Protein AF-A0A6N9TYH2-F1 (afdb_monomer_lite)

pLDDT: mean 86.87, std 14.59, range [40.75, 97.31]

Radius of gyration: 16.2 Å; chains: 1; bounding box: 32×32×39 Å

Structure (mmCIF, N/CA/C/O backbone):
data_AF-A0A6N9TYH2-F1
#
_entry.id   AF-A0A6N9TYH2-F1
#
loop_
_atom_site.group_PDB
_atom_site.id
_atom_site.type_symbol
_atom_site.label_atom_id
_atom_site.label_alt_id
_atom_site.label_comp_id
_atom_site.label_asym_id
_atom_site.label_entity_id
_atom_site.label_seq_id
_atom_site.pdbx_PDB_ins_code
_atom_site.Cartn_x
_atom_site.Cartn_y
_atom_site.Cartn_z
_atom_site.occupancy
_atom_site.B_iso_or_equiv
_atom_site.auth_seq_id
_atom_site.auth_comp_id
_atom_site.auth_asym_id
_atom_site.auth_atom_id
_atom_site.pdbx_PDB_model_num
ATOM 1 N N . THR A 1 1 ? 8.779 -8.622 8.275 1.00 60.66 1 THR A N 1
ATOM 2 C CA . THR A 1 1 ? 8.807 -7.234 8.758 1.00 60.66 1 THR A CA 1
ATOM 3 C C . THR A 1 1 ? 8.073 -7.193 10.070 1.00 60.66 1 THR A C 1
ATOM 5 O O . THR A 1 1 ? 6.995 -7.780 10.139 1.00 60.66 1 THR A O 1
ATOM 8 N N . ASP A 1 2 ? 8.692 -6.622 11.098 1.00 82.75 2 ASP A N 1
ATOM 9 C CA . ASP A 1 2 ? 8.008 -6.328 12.361 1.00 82.75 2 ASP A CA 1
ATOM 10 C C . ASP A 1 2 ? 6.975 -5.198 12.148 1.00 82.75 2 ASP A C 1
ATOM 12 O O . ASP A 1 2 ? 7.025 -4.517 11.122 1.00 82.75 2 ASP A O 1
ATOM 16 N N . GLU A 1 3 ? 6.004 -5.035 13.048 1.00 81.94 3 GLU A N 1
ATOM 17 C CA . GLU A 1 3 ? 4.905 -4.070 12.890 1.00 81.94 3 GLU A CA 1
ATOM 18 C C . GLU A 1 3 ? 5.416 -2.624 12.834 1.00 81.94 3 GLU A C 1
ATOM 20 O O . GLU A 1 3 ? 5.037 -1.900 11.918 1.00 81.94 3 GLU A O 1
ATOM 25 N N . SER A 1 4 ? 6.363 -2.249 13.700 1.00 86.81 4 SER A N 1
ATOM 26 C CA . SER A 1 4 ? 6.944 -0.895 13.710 1.00 86.81 4 SER A CA 1
ATOM 27 C C . SER A 1 4 ? 7.660 -0.568 12.398 1.00 86.81 4 SER A C 1
ATOM 29 O O . SER A 1 4 ? 7.420 0.474 11.803 1.00 86.81 4 SER A O 1
ATOM 31 N N . THR A 1 5 ? 8.459 -1.496 11.865 1.00 92.12 5 THR A N 1
ATOM 32 C CA . THR A 1 5 ? 9.131 -1.278 10.574 1.00 92.12 5 THR A CA 1
ATOM 33 C C . THR A 1 5 ? 8.131 -1.128 9.426 1.00 92.12 5 THR A C 1
ATOM 35 O O . THR A 1 5 ? 8.406 -0.444 8.445 1.00 92.12 5 THR A O 1
ATOM 38 N N . ALA A 1 6 ? 6.974 -1.791 9.502 1.00 88.75 6 ALA A N 1
ATOM 39 C CA . ALA A 1 6 ? 5.933 -1.621 8.497 1.00 88.75 6 ALA A CA 1
ATOM 40 C C . ALA A 1 6 ? 5.267 -0.239 8.597 1.00 88.75 6 ALA A C 1
ATOM 42 O O . ALA A 1 6 ? 4.954 0.346 7.562 1.00 88.75 6 ALA A O 1
ATOM 43 N N . GLU A 1 7 ? 5.074 0.282 9.809 1.00 91.00 7 GLU A N 1
ATOM 44 C CA . GLU A 1 7 ? 4.548 1.631 10.048 1.00 91.00 7 GLU A CA 1
ATOM 45 C C . GLU A 1 7 ? 5.503 2.710 9.519 1.00 91.00 7 GLU A C 1
ATOM 47 O O . GLU A 1 7 ? 5.059 3.557 8.745 1.00 91.00 7 GLU A O 1
ATOM 52 N N . ASP A 1 8 ? 6.806 2.601 9.797 1.00 94.62 8 ASP A N 1
ATOM 53 C CA . ASP A 1 8 ? 7.827 3.535 9.290 1.00 94.62 8 ASP A CA 1
ATOM 54 C C . ASP A 1 8 ? 7.839 3.591 7.751 1.00 94.62 8 ASP A C 1
ATOM 56 O O . ASP A 1 8 ? 7.947 4.652 7.133 1.00 94.62 8 ASP A O 1
ATOM 60 N N . VAL A 1 9 ? 7.694 2.431 7.097 1.00 95.12 9 VAL A N 1
ATOM 61 C CA . VAL A 1 9 ? 7.617 2.357 5.631 1.00 95.12 9 VAL A CA 1
ATOM 62 C C . VAL A 1 9 ? 6.343 3.024 5.113 1.00 95.12 9 VAL A C 1
ATOM 64 O O . VAL A 1 9 ? 6.388 3.714 4.096 1.00 95.12 9 VAL A O 1
ATOM 67 N N . LEU A 1 10 ? 5.202 2.833 5.780 1.00 94.31 10 LEU A N 1
ATOM 68 C CA . LEU A 1 10 ? 3.950 3.482 5.385 1.00 94.31 10 LEU A CA 1
ATOM 69 C C . LEU A 1 10 ? 4.032 5.004 5.538 1.00 94.31 10 LEU A C 1
ATOM 71 O O . LEU A 1 10 ? 3.552 5.714 4.656 1.00 94.31 10 LEU A O 1
ATOM 75 N N . GLU A 1 11 ? 4.657 5.494 6.607 1.00 94.81 11 GLU A N 1
ATOM 76 C CA . GLU A 1 11 ? 4.912 6.920 6.823 1.00 94.81 11 GLU A CA 1
ATOM 77 C C . GLU A 1 11 ? 5.791 7.499 5.710 1.00 94.81 11 GLU A C 1
ATOM 79 O O . GLU A 1 11 ? 5.377 8.437 5.029 1.00 94.81 11 GLU A O 1
ATOM 84 N N . ALA A 1 12 ? 6.924 6.858 5.411 1.00 97.19 12 ALA A N 1
ATOM 85 C CA . ALA A 1 12 ? 7.814 7.289 4.335 1.00 97.19 12 ALA A CA 1
ATOM 86 C C . ALA A 1 12 ? 7.110 7.341 2.964 1.00 97.19 12 ALA A C 1
ATOM 88 O O . ALA A 1 12 ? 7.337 8.253 2.167 1.00 97.19 12 ALA A O 1
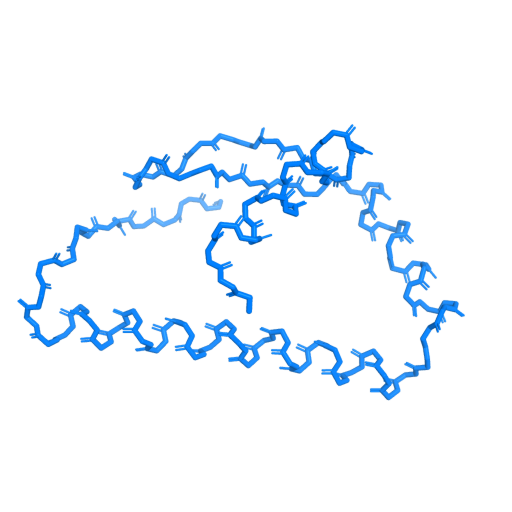ATOM 89 N N . LEU A 1 13 ? 6.223 6.382 2.676 1.00 96.25 13 LEU A N 1
ATOM 90 C CA . LEU A 1 13 ? 5.436 6.371 1.440 1.00 96.25 13 LEU A CA 1
ATOM 91 C C . LEU A 1 13 ? 4.379 7.487 1.393 1.00 96.25 13 LEU A C 1
ATOM 93 O O . LEU A 1 13 ? 4.068 7.981 0.305 1.00 96.25 13 LEU A O 1
ATOM 97 N N . VAL A 1 14 ? 3.822 7.889 2.539 1.00 96.62 14 VAL A N 1
ATOM 98 C CA . VAL A 1 14 ? 2.911 9.041 2.634 1.00 96.62 14 VAL A CA 1
ATOM 99 C C . VAL A 1 14 ? 3.669 10.351 2.439 1.00 96.62 14 VAL A C 1
ATOM 101 O O . VAL A 1 14 ? 3.223 11.195 1.657 1.00 96.62 14 VAL A O 1
ATOM 104 N N . ASP A 1 15 ? 4.832 10.499 3.070 1.00 97.12 15 ASP A N 1
ATOM 105 C CA . ASP A 1 15 ? 5.695 11.674 2.919 1.00 97.12 15 ASP A CA 1
ATOM 106 C C . ASP A 1 15 ? 6.151 11.854 1.467 1.00 97.12 15 ASP A C 1
ATOM 108 O O . ASP A 1 15 ? 6.111 12.959 0.921 1.00 97.12 15 ASP A O 1
ATOM 112 N N . ALA A 1 16 ? 6.474 10.746 0.795 1.00 96.25 16 ALA A N 1
ATOM 113 C CA . ALA A 1 16 ? 6.809 10.713 -0.627 1.00 96.25 16 ALA A CA 1
ATOM 114 C C . ALA A 1 16 ? 5.600 10.898 -1.567 1.00 96.25 16 ALA A C 1
ATOM 116 O O . ALA A 1 16 ? 5.765 10.865 -2.786 1.00 96.25 16 ALA A O 1
ATOM 117 N N . ARG A 1 17 ? 4.380 11.075 -1.036 1.00 93.94 17 ARG A N 1
ATOM 118 C CA . ARG A 1 17 ? 3.120 11.192 -1.800 1.00 93.94 17 ARG A CA 1
ATOM 119 C C . ARG A 1 17 ? 2.801 9.986 -2.691 1.00 93.94 17 ARG A C 1
ATOM 121 O O . ARG A 1 17 ? 2.017 10.095 -3.632 1.00 93.94 17 ARG A O 1
ATOM 128 N N . LEU A 1 18 ? 3.368 8.823 -2.376 1.00 95.81 18 LEU A N 1
ATOM 129 C CA . LEU A 1 18 ? 3.065 7.561 -3.053 1.00 95.81 18 LEU A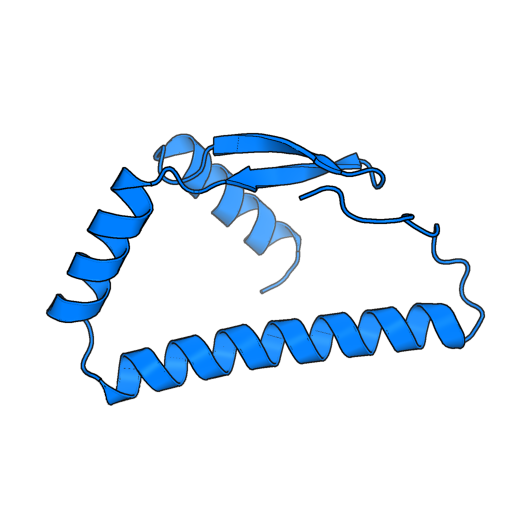 CA 1
ATOM 130 C C . LEU A 1 18 ? 1.804 6.906 -2.479 1.00 95.81 18 LEU A C 1
ATOM 132 O O . LEU A 1 18 ? 1.096 6.184 -3.184 1.00 95.81 18 LEU A O 1
ATOM 136 N N . LEU A 1 19 ? 1.502 7.190 -1.212 1.00 96.44 19 LEU A N 1
ATOM 137 C CA . LEU A 1 19 ? 0.261 6.822 -0.545 1.00 96.44 19 LEU A CA 1
ATOM 138 C C . LEU A 1 19 ? -0.445 8.057 0.016 1.00 96.44 19 LEU A C 1
ATOM 140 O O . LEU A 1 19 ? 0.170 9.059 0.370 1.00 96.44 19 LEU A O 1
ATOM 144 N N . GLU A 1 20 ? -1.761 7.950 0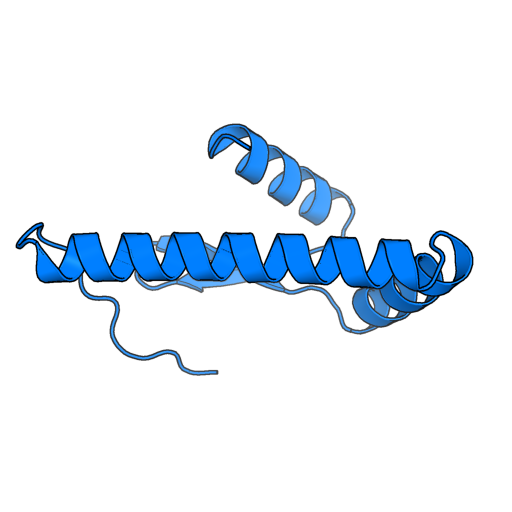.146 1.00 95.62 20 GLU A N 1
ATOM 145 C CA . GLU A 1 20 ? -2.606 8.922 0.831 1.00 95.62 20 GLU A CA 1
ATOM 146 C C . GLU A 1 20 ? -3.369 8.225 1.953 1.00 95.62 20 GLU A C 1
ATOM 148 O O . GLU A 1 20 ? -3.871 7.113 1.773 1.00 95.62 20 GLU A O 1
ATOM 153 N N . VAL A 1 21 ? -3.517 8.894 3.095 1.00 94.94 21 VAL A N 1
ATOM 154 C CA . VAL A 1 21 ? -4.393 8.417 4.169 1.00 94.94 21 VAL A CA 1
ATOM 155 C C . VAL A 1 21 ? -5.845 8.600 3.728 1.00 94.94 21 VAL A C 1
ATOM 157 O O . VAL A 1 21 ? -6.308 9.716 3.506 1.00 94.94 21 VAL A O 1
ATOM 160 N N . SER A 1 22 ? -6.575 7.496 3.597 1.00 93.00 22 SER A N 1
ATOM 161 C CA . SER A 1 22 ? -7.978 7.468 3.174 1.00 93.00 22 SER A CA 1
ATOM 162 C C . SER A 1 22 ? -8.966 7.437 4.346 1.00 93.00 22 SER A C 1
ATOM 164 O O . SER A 1 22 ? -10.170 7.338 4.124 1.00 93.00 22 SER A O 1
ATOM 166 N N . GLY A 1 23 ? -8.469 7.477 5.584 1.00 91.12 23 GLY A N 1
ATOM 167 C CA . GLY A 1 23 ? -9.253 7.435 6.819 1.00 91.12 23 GLY A CA 1
ATOM 168 C C . GLY A 1 23 ? -8.727 6.380 7.787 1.00 9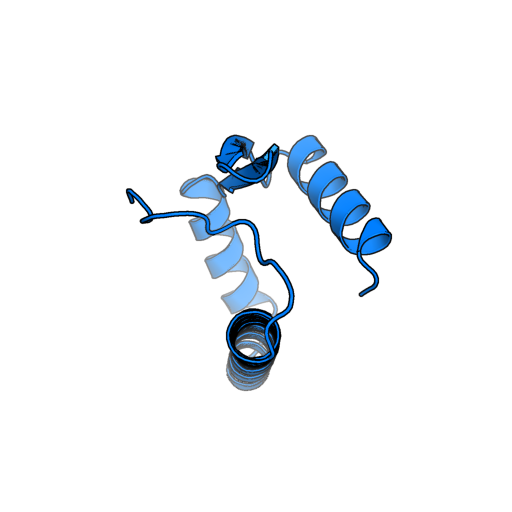1.12 23 GLY A C 1
ATOM 169 O O . GLY A 1 23 ? -7.600 5.911 7.654 1.00 91.12 23 GLY A O 1
ATOM 170 N N . SER A 1 24 ? -9.550 5.983 8.751 1.00 91.50 24 SER A N 1
ATOM 171 C CA . SER A 1 24 ? -9.280 4.862 9.650 1.00 91.50 24 SER A CA 1
ATOM 172 C C . SER A 1 24 ? -10.374 3.805 9.538 1.00 91.50 24 SER A C 1
ATOM 174 O O . SER A 1 24 ? -11.511 4.087 9.157 1.00 91.50 24 SER A O 1
ATOM 176 N N . ASP A 1 25 ? -10.029 2.555 9.826 1.00 85.19 25 ASP A N 1
ATOM 177 C CA . ASP A 1 25 ? -11.013 1.490 9.959 1.00 85.19 25 ASP A CA 1
ATOM 178 C C . ASP A 1 25 ? -11.698 1.510 11.332 1.00 85.19 25 ASP A C 1
ATOM 180 O O . ASP A 1 25 ? -11.358 2.277 12.232 1.00 85.19 25 ASP A O 1
ATOM 184 N N . ARG A 1 26 ? -12.672 0.614 11.521 1.00 79.62 26 ARG A N 1
ATOM 185 C CA . ARG A 1 26 ? -13.380 0.469 12.802 1.00 79.62 26 ARG A CA 1
ATOM 186 C C . ARG A 1 26 ? -12.495 -0.035 13.953 1.00 79.62 26 ARG A C 1
ATOM 188 O O . ARG A 1 26 ? -12.925 0.035 15.100 1.00 79.62 26 ARG A O 1
ATOM 195 N N . ALA A 1 27 ? -11.291 -0.539 13.678 1.00 82.56 27 ALA A N 1
ATOM 196 C CA . ALA A 1 27 ? -10.298 -0.881 14.694 1.00 82.56 27 ALA A CA 1
ATOM 197 C C . ALA A 1 27 ? -9.393 0.318 15.047 1.00 82.56 27 ALA A C 1
ATOM 199 O O . ALA A 1 27 ? -8.483 0.168 15.859 1.00 82.56 27 ALA A O 1
ATOM 200 N N . GLY A 1 28 ? -9.643 1.496 14.462 1.00 85.50 28 GLY A N 1
ATOM 201 C CA . GLY A 1 28 ? -8.852 2.707 14.657 1.00 85.50 28 GLY A CA 1
ATOM 202 C C . GLY A 1 28 ? -7.554 2.729 13.850 1.00 85.50 28 GLY A C 1
ATOM 203 O O . GLY A 1 28 ? -6.748 3.633 14.044 1.00 85.50 28 GLY A O 1
ATOM 204 N N . ARG A 1 29 ? -7.331 1.763 12.949 1.00 85.38 29 ARG A N 1
ATOM 205 C CA . ARG A 1 29 ? -6.101 1.674 12.152 1.00 85.38 29 ARG A CA 1
ATOM 206 C C . ARG A 1 29 ? -6.215 2.507 10.891 1.00 85.38 29 ARG A C 1
ATOM 208 O O . ARG A 1 29 ? -7.247 2.467 10.220 1.00 85.38 29 ARG A O 1
ATOM 215 N N . LEU A 1 30 ? -5.151 3.232 10.551 1.00 90.69 30 LEU A N 1
ATOM 216 C CA . LEU A 1 30 ? -5.103 4.034 9.333 1.00 90.69 30 LEU A CA 1
ATOM 217 C C . LEU A 1 30 ? -5.284 3.157 8.090 1.00 90.69 30 LEU A C 1
ATOM 219 O O . LEU A 1 30 ? -4.793 2.028 7.994 1.00 90.69 30 LEU A O 1
ATOM 223 N N . ARG A 1 31 ? -6.026 3.694 7.129 1.00 91.25 31 ARG A N 1
ATOM 224 C CA . ARG A 1 31 ? -6.204 3.139 5.796 1.00 91.25 31 ARG A CA 1
ATOM 225 C C . ARG A 1 31 ? -5.486 4.032 4.809 1.00 91.25 31 ARG A C 1
ATOM 227 O O . ARG A 1 31 ? -5.564 5.254 4.895 1.00 91.25 31 ARG A O 1
ATOM 234 N N . TYR A 1 32 ? -4.806 3.387 3.876 1.00 93.50 32 TYR A N 1
ATOM 235 C CA . TYR A 1 32 ? -4.018 4.044 2.853 1.00 93.50 32 TYR A CA 1
ATOM 236 C C . TYR A 1 32 ? -4.588 3.682 1.492 1.00 93.50 32 TYR A C 1
ATOM 238 O O . TYR A 1 32 ? -5.016 2.546 1.268 1.00 93.50 32 TYR A O 1
ATOM 246 N N . ARG A 1 33 ? -4.562 4.639 0.574 1.00 94.25 33 ARG A N 1
ATOM 247 C CA . ARG A 1 33 ? -4.856 4.415 -0.837 1.00 94.25 33 ARG A CA 1
ATOM 248 C C . ARG A 1 33 ? -3.668 4.858 -1.675 1.00 94.25 33 ARG A C 1
ATOM 250 O O . ARG A 1 33 ? -3.022 5.853 -1.364 1.00 94.25 33 ARG A O 1
ATOM 257 N N . MET A 1 34 ? -3.415 4.137 -2.758 1.00 94.88 34 MET A N 1
ATOM 258 C CA . MET A 1 34 ? -2.469 4.569 -3.779 1.00 94.88 34 MET A CA 1
ATOM 259 C C . MET A 1 34 ? -3.235 5.344 -4.859 1.00 94.88 34 MET A C 1
ATOM 261 O O . MET A 1 34 ? -4.200 4.794 -5.409 1.00 94.88 34 MET A O 1
ATOM 265 N N . PRO A 1 35 ? -2.844 6.589 -5.182 1.00 95.06 35 PRO A N 1
ATOM 266 C CA . PRO A 1 35 ? -3.483 7.342 -6.253 1.00 95.06 35 PRO A CA 1
ATOM 267 C C . PRO A 1 35 ? -3.406 6.591 -7.597 1.00 95.06 35 PRO A C 1
ATOM 269 O O . PRO A 1 35 ? -2.396 5.937 -7.868 1.00 95.06 35 PRO A O 1
ATOM 272 N N . PRO A 1 36 ? -4.422 6.684 -8.479 1.00 94.44 36 PRO A N 1
ATOM 273 C CA . PRO A 1 36 ? -4.431 5.958 -9.754 1.00 94.44 36 PRO A CA 1
ATOM 274 C C . PRO A 1 36 ? -3.198 6.211 -10.633 1.00 94.44 36 PRO A C 1
ATOM 276 O O . PRO A 1 36 ? -2.686 5.277 -11.242 1.00 94.44 36 PRO A O 1
ATOM 279 N N . VAL A 1 37 ? -2.684 7.444 -10.650 1.00 95.50 37 VAL A N 1
ATOM 280 C CA . VAL A 1 37 ? -1.464 7.800 -11.393 1.00 95.50 37 VAL A CA 1
ATOM 281 C C . VAL A 1 37 ? -0.220 7.099 -10.838 1.00 95.50 37 VAL A C 1
ATOM 283 O O . VAL A 1 37 ? 0.599 6.611 -11.607 1.00 95.50 37 VAL A O 1
ATOM 286 N N . ILE A 1 38 ? -0.116 6.963 -9.511 1.00 95.94 38 ILE A N 1
ATOM 287 C CA . ILE A 1 38 ? 0.987 6.239 -8.869 1.00 95.94 38 ILE A CA 1
ATOM 288 C C . ILE A 1 38 ? 0.893 4.746 -9.183 1.00 95.94 38 ILE A C 1
ATOM 290 O O . ILE A 1 38 ? 1.913 4.112 -9.428 1.00 95.94 38 ILE A O 1
ATOM 294 N N . ARG A 1 39 ? -0.322 4.184 -9.247 1.00 93.50 39 ARG A N 1
ATOM 295 C CA . ARG A 1 39 ? -0.519 2.786 -9.663 1.00 93.50 39 ARG A CA 1
ATOM 296 C C . ARG A 1 39 ? -0.054 2.541 -11.096 1.00 93.50 39 ARG A C 1
ATOM 298 O O . ARG A 1 39 ? 0.582 1.522 -11.342 1.00 93.50 39 ARG A O 1
ATOM 305 N N . LEU A 1 40 ? -0.376 3.454 -12.015 1.00 96.69 40 LEU A N 1
ATOM 306 C CA . LEU A 1 40 ? 0.063 3.367 -13.407 1.00 96.69 40 LEU A CA 1
ATOM 307 C C . LEU A 1 40 ? 1.592 3.429 -13.492 1.00 96.69 40 LEU A C 1
ATOM 309 O O . LEU A 1 40 ? 2.211 2.508 -14.018 1.00 96.69 40 LEU A O 1
ATOM 313 N N . PHE A 1 41 ? 2.198 4.436 -12.863 1.00 93.94 41 PHE A N 1
ATOM 314 C CA . PHE A 1 41 ? 3.651 4.579 -12.830 1.00 93.94 41 PHE A CA 1
ATOM 315 C C . PHE A 1 41 ? 4.343 3.357 -12.210 1.00 93.94 41 PHE A C 1
ATOM 317 O O . PHE A 1 41 ? 5.303 2.842 -12.766 1.00 93.94 41 PHE A O 1
ATOM 324 N N . ALA A 1 42 ? 3.834 2.828 -11.095 1.00 92.44 42 ALA A N 1
ATOM 325 C CA . ALA A 1 42 ? 4.391 1.630 -10.470 1.00 92.44 42 ALA A CA 1
ATOM 326 C C . ALA A 1 42 ? 4.298 0.392 -11.379 1.00 92.44 42 ALA A C 1
ATOM 328 O O . ALA A 1 42 ? 5.184 -0.459 -11.336 1.00 92.44 42 ALA A O 1
ATOM 329 N N . SER A 1 43 ? 3.248 0.281 -12.205 1.00 92.12 43 SER A N 1
ATOM 330 C CA . SER A 1 43 ? 3.134 -0.813 -13.176 1.00 92.12 43 SER A CA 1
ATOM 331 C C . SER A 1 43 ? 4.146 -0.696 -14.313 1.00 92.12 43 SER A C 1
ATOM 333 O O . SER A 1 43 ? 4.818 -1.682 -14.605 1.00 92.12 43 SER A O 1
ATOM 335 N N . GLU A 1 44 ? 4.336 0.507 -14.864 1.00 95.69 44 GLU A N 1
ATOM 336 C CA . GLU A 1 44 ? 5.394 0.791 -15.843 1.00 95.69 44 GLU A CA 1
ATOM 337 C C . GLU A 1 44 ? 6.768 0.500 -15.232 1.00 95.69 44 GLU A C 1
ATOM 339 O O . GLU A 1 44 ? 7.618 -0.134 -15.856 1.00 95.69 44 GLU A O 1
ATOM 344 N N . ARG A 1 45 ? 6.965 0.878 -13.958 1.00 94.94 45 ARG A N 1
ATOM 345 C CA . ARG A 1 45 ? 8.202 0.569 -13.244 1.00 94.94 45 ARG A CA 1
ATOM 346 C C . ARG A 1 45 ? 8.477 -0.909 -13.110 1.00 94.94 45 ARG A C 1
ATOM 348 O O . ARG A 1 45 ? 9.566 -1.350 -13.461 1.00 94.94 45 ARG A O 1
ATOM 355 N N . ALA A 1 46 ? 7.488 -1.672 -12.668 1.00 92.69 46 ALA A N 1
ATOM 356 C CA . ALA A 1 46 ? 7.628 -3.111 -12.532 1.00 92.69 46 ALA A CA 1
ATOM 357 C C . ALA A 1 46 ? 7.926 -3.803 -13.873 1.00 92.69 46 ALA A C 1
ATOM 359 O O . ALA A 1 46 ? 8.612 -4.821 -13.885 1.00 92.69 46 ALA A O 1
ATOM 360 N N . GLU A 1 47 ? 7.399 -3.293 -14.988 1.00 93.88 47 GLU A N 1
ATOM 361 C CA . GLU A 1 47 ? 7.651 -3.844 -16.324 1.00 93.88 47 GLU A CA 1
ATOM 362 C C . GLU A 1 47 ? 9.086 -3.630 -16.803 1.00 93.88 47 GLU A C 1
ATOM 364 O O . GLU A 1 47 ? 9.672 -4.554 -17.366 1.00 93.88 47 GLU A O 1
ATOM 369 N N . ASP A 1 48 ? 9.647 -2.454 -16.537 1.00 96.44 48 ASP A N 1
ATOM 370 C CA . ASP A 1 48 ? 11.005 -2.098 -16.947 1.00 96.44 48 ASP A CA 1
ATOM 371 C C . ASP A 1 48 ? 12.089 -2.633 -15.995 1.00 96.44 48 ASP A C 1
ATOM 373 O O . ASP A 1 48 ? 13.192 -2.947 -16.437 1.00 96.44 48 ASP A O 1
ATOM 377 N N . GLU A 1 49 ? 11.820 -2.686 -14.685 1.00 95.06 49 GLU A N 1
ATOM 378 C CA . GLU A 1 49 ? 12.804 -3.094 -13.666 1.00 95.06 49 GLU A CA 1
ATOM 379 C C . GLU A 1 49 ? 12.874 -4.602 -13.443 1.00 95.06 49 GLU A C 1
ATOM 381 O O . GLU A 1 49 ? 13.928 -5.102 -13.053 1.00 95.06 49 GLU A O 1
ATOM 386 N N . SER A 1 50 ? 11.777 -5.325 -13.679 1.00 92.69 50 SER A N 1
ATOM 387 C CA . SER A 1 50 ? 11.676 -6.736 -13.318 1.00 92.69 50 SER A CA 1
ATOM 388 C C . SER A 1 50 ? 11.228 -7.602 -14.480 1.00 92.69 50 SER A C 1
ATOM 390 O O . SER A 1 50 ? 10.213 -7.367 -15.151 1.00 92.69 50 SER A O 1
ATOM 392 N N . ASP A 1 51 ? 11.929 -8.719 -14.646 1.00 95.44 51 ASP A N 1
ATOM 393 C CA . ASP A 1 51 ? 11.486 -9.741 -15.575 1.00 95.44 51 ASP A CA 1
ATOM 394 C C . ASP A 1 51 ? 10.148 -10.371 -15.131 1.00 95.44 51 ASP A C 1
ATOM 396 O O . ASP A 1 51 ? 9.637 -10.190 -14.017 1.00 95.44 51 ASP A O 1
ATOM 400 N N . GLY A 1 52 ? 9.522 -11.120 -16.040 1.00 93.12 52 GLY A N 1
ATOM 401 C CA . GLY A 1 52 ? 8.219 -11.721 -15.765 1.00 93.12 52 GLY A CA 1
ATOM 402 C C . GLY A 1 52 ? 8.235 -12.745 -14.622 1.00 93.12 52 GLY A C 1
ATOM 403 O O . GLY A 1 52 ? 7.207 -12.939 -13.974 1.00 93.12 52 GLY A O 1
ATOM 404 N N . ALA A 1 53 ? 9.355 -13.429 -14.375 1.00 95.44 53 ALA A N 1
ATOM 405 C CA . ALA A 1 53 ? 9.464 -14.418 -13.307 1.00 95.44 53 ALA A CA 1
ATOM 406 C C . ALA A 1 53 ? 9.602 -13.746 -11.938 1.00 95.44 53 ALA A C 1
ATOM 408 O O . ALA A 1 53 ? 8.911 -14.142 -10.996 1.00 95.44 53 ALA A O 1
ATOM 409 N N . GLU A 1 54 ? 10.415 -12.697 -11.848 1.00 95.50 54 GLU A N 1
ATOM 410 C CA . GLU A 1 54 ? 10.569 -11.881 -10.650 1.00 95.50 54 GLU A CA 1
ATOM 411 C C . GLU A 1 54 ? 9.248 -11.215 -10.258 1.00 95.50 54 GLU A C 1
ATOM 413 O O . GLU A 1 54 ? 8.819 -11.325 -9.105 1.00 95.50 54 GLU A O 1
ATOM 418 N N . ARG A 1 55 ? 8.530 -10.620 -11.222 1.00 93.88 55 ARG A N 1
ATOM 419 C CA . ARG A 1 55 ? 7.200 -10.043 -10.970 1.00 93.88 55 ARG A CA 1
ATOM 420 C C . ARG A 1 55 ? 6.225 -11.070 -10.404 1.00 93.88 55 ARG A C 1
ATOM 422 O O . ARG A 1 55 ? 5.576 -10.810 -9.391 1.00 93.88 55 ARG A O 1
ATOM 429 N N . ARG A 1 56 ? 6.139 -12.257 -11.018 1.00 95.06 56 ARG A N 1
ATOM 430 C CA . ARG A 1 56 ? 5.265 -13.340 -10.529 1.00 95.06 56 ARG A CA 1
ATOM 431 C C . ARG A 1 56 ? 5.649 -13.794 -9.124 1.00 95.06 56 ARG A C 1
ATOM 433 O O . ARG A 1 56 ? 4.765 -13.944 -8.289 1.00 95.06 56 ARG A O 1
ATOM 440 N N . SER A 1 57 ? 6.942 -13.973 -8.857 1.00 96.12 57 SER A N 1
ATOM 441 C CA . SER A 1 57 ? 7.452 -14.364 -7.537 1.00 96.12 57 SER A CA 1
ATOM 442 C C . SER A 1 57 ? 7.110 -13.328 -6.463 1.00 96.12 57 SER A C 1
ATOM 444 O O . SER A 1 57 ? 6.661 -13.674 -5.370 1.00 96.12 57 SER A O 1
ATOM 446 N N . THR A 1 58 ? 7.249 -12.041 -6.780 1.00 94.06 58 THR A N 1
ATOM 447 C CA . THR A 1 58 ? 6.894 -10.945 -5.871 1.00 94.06 58 THR A CA 1
ATOM 448 C C . THR A 1 58 ? 5.398 -10.931 -5.554 1.00 94.06 58 THR A C 1
ATOM 450 O O . THR A 1 58 ? 5.025 -10.848 -4.381 1.00 94.06 58 THR A O 1
ATOM 453 N N . VAL A 1 59 ? 4.538 -11.079 -6.568 1.00 94.75 59 VAL A N 1
ATOM 454 C CA . VAL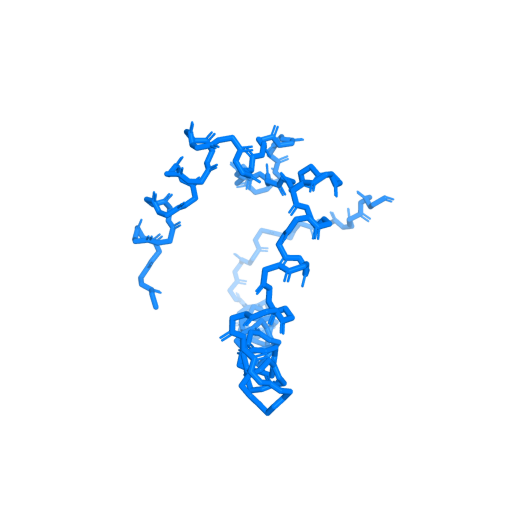 A 1 59 ? 3.079 -11.163 -6.374 1.00 94.75 59 VAL A CA 1
ATOM 455 C C . VAL A 1 59 ? 2.705 -12.391 -5.542 1.00 94.75 59 VAL A C 1
ATOM 457 O O . VAL A 1 59 ? 1.934 -12.270 -4.589 1.00 94.75 59 VAL A O 1
ATOM 460 N N . ASP A 1 60 ? 3.280 -13.554 -5.848 1.00 97.25 60 ASP A N 1
ATOM 461 C CA . ASP A 1 60 ? 3.023 -14.800 -5.121 1.00 97.25 60 ASP A CA 1
ATOM 462 C C . ASP A 1 60 ? 3.404 -14.689 -3.638 1.00 97.25 60 ASP A C 1
ATOM 464 O O . ASP A 1 60 ? 2.604 -15.006 -2.752 1.00 97.25 60 ASP A O 1
ATOM 468 N N . ARG A 1 61 ? 4.584 -14.129 -3.347 1.00 95.38 61 ARG A N 1
ATOM 469 C CA . ARG A 1 61 ? 5.032 -13.851 -1.976 1.00 95.38 61 ARG A CA 1
ATOM 470 C C . ARG A 1 61 ? 4.069 -12.924 -1.235 1.00 95.38 61 ARG A C 1
ATOM 472 O O . ARG A 1 61 ? 3.748 -13.191 -0.075 1.00 95.38 61 ARG A O 1
ATOM 479 N N . ALA A 1 62 ? 3.601 -11.852 -1.878 1.00 93.06 62 ALA A N 1
ATOM 480 C CA . ALA A 1 62 ? 2.688 -10.889 -1.263 1.00 93.06 62 ALA A CA 1
ATOM 481 C C . ALA A 1 62 ? 1.323 -11.520 -0.936 1.00 93.06 62 ALA A C 1
ATOM 483 O O . ALA A 1 62 ? 0.845 -11.426 0.198 1.00 93.06 62 ALA A O 1
ATOM 484 N N . LEU A 1 63 ? 0.727 -12.228 -1.901 1.00 96.50 63 LEU A N 1
ATOM 485 C CA . LEU A 1 63 ? -0.552 -12.918 -1.722 1.00 96.50 63 LEU A CA 1
ATOM 486 C C . LEU A 1 63 ? -0.456 -14.028 -0.671 1.00 96.50 63 LEU A C 1
ATOM 488 O O . LEU A 1 63 ? -1.342 -14.160 0.176 1.00 96.50 63 LEU A O 1
ATOM 492 N N . THR A 1 64 ? 0.641 -14.786 -0.673 1.00 97.31 64 THR A N 1
ATOM 493 C CA . THR A 1 64 ? 0.907 -15.818 0.332 1.00 97.31 64 THR A CA 1
ATOM 494 C C . THR A 1 64 ? 0.990 -15.215 1.732 1.00 97.31 64 THR A C 1
ATOM 496 O O . THR A 1 64 ? 0.345 -15.718 2.656 1.00 97.31 64 THR A O 1
ATOM 499 N N . ALA A 1 65 ? 1.716 -14.107 1.907 1.00 93.25 65 ALA A N 1
ATOM 500 C CA . ALA A 1 65 ? 1.804 -13.418 3.192 1.00 93.25 65 ALA A CA 1
ATOM 501 C C . ALA A 1 65 ? 0.423 -12.954 3.693 1.00 93.25 65 ALA A C 1
ATOM 503 O O . ALA A 1 65 ? 0.086 -13.172 4.862 1.00 93.25 65 ALA A O 1
ATOM 504 N N . TRP A 1 66 ? -0.410 -12.381 2.818 1.00 91.75 66 TRP A N 1
ATOM 505 C CA . TRP A 1 66 ? -1.780 -11.991 3.165 1.00 91.75 66 TRP A CA 1
ATOM 506 C C . TRP A 1 66 ? -2.657 -13.182 3.545 1.00 91.75 66 TRP A C 1
ATOM 508 O O . TRP A 1 66 ? -3.337 -13.132 4.571 1.00 91.75 66 TRP A O 1
ATOM 518 N N . LEU A 1 67 ? -2.609 -14.275 2.779 1.00 96.69 67 LEU A N 1
ATOM 519 C CA . LEU A 1 67 ? -3.366 -15.490 3.074 1.00 96.69 67 LEU A CA 1
ATOM 520 C C . LEU A 1 67 ? -2.980 -16.078 4.435 1.00 96.69 67 LEU A C 1
ATOM 522 O O . LEU A 1 67 ? -3.853 -16.471 5.212 1.00 96.69 67 LEU A O 1
ATOM 526 N N . LEU A 1 68 ? -1.684 -16.118 4.752 1.00 95.00 68 LEU A N 1
ATOM 527 C CA . LEU A 1 68 ? -1.198 -16.576 6.053 1.00 95.00 68 LEU A CA 1
ATOM 528 C C . LEU A 1 68 ? -1.707 -15.684 7.191 1.00 95.00 68 LEU A C 1
ATOM 530 O O . LEU A 1 68 ? -2.156 -16.202 8.216 1.00 95.00 68 LEU A O 1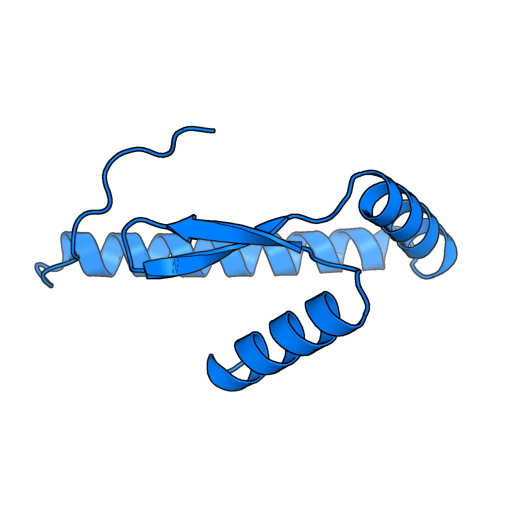
ATOM 534 N N . ARG A 1 69 ? -1.708 -14.358 7.011 1.00 90.56 69 ARG A N 1
ATOM 535 C CA . ARG A 1 69 ? -2.223 -13.418 8.019 1.00 90.56 69 ARG A CA 1
ATOM 536 C C . ARG A 1 69 ? -3.735 -13.541 8.209 1.00 90.56 69 ARG A C 1
ATOM 538 O O . ARG A 1 69 ? -4.195 -13.562 9.348 1.00 90.56 69 ARG A O 1
ATOM 545 N N . ALA A 1 70 ? -4.491 -13.697 7.123 1.00 91.81 70 ALA A N 1
ATOM 546 C CA . ALA A 1 70 ? -5.934 -13.917 7.171 1.00 91.81 70 ALA A CA 1
ATOM 547 C C . ALA A 1 70 ? -6.271 -15.229 7.898 1.00 91.81 70 ALA A C 1
ATOM 549 O O . ALA A 1 70 ? -7.099 -15.239 8.806 1.00 91.81 70 ALA A O 1
ATOM 550 N N . ARG A 1 71 ? -5.567 -16.323 7.572 1.00 94.75 71 ARG A N 1
ATOM 551 C CA . ARG A 1 71 ? -5.708 -17.618 8.262 1.00 94.75 71 ARG A CA 1
ATOM 552 C C . ARG A 1 71 ? -5.388 -17.515 9.751 1.00 94.75 71 ARG A C 1
ATOM 554 O O . ARG A 1 71 ? -6.121 -18.075 10.560 1.00 94.75 71 ARG A O 1
ATOM 561 N N . ALA A 1 72 ? -4.325 -16.799 10.118 1.00 90.88 72 ALA A N 1
ATOM 562 C CA . ALA A 1 72 ? -3.990 -16.555 11.519 1.00 90.88 72 ALA A CA 1
ATOM 563 C C . ALA A 1 72 ? -5.088 -15.749 12.240 1.00 90.88 72 ALA A C 1
ATOM 565 O O . ALA A 1 72 ? -5.445 -16.081 13.367 1.00 90.88 72 ALA A O 1
ATOM 566 N N . GLY A 1 73 ? -5.664 -14.741 11.576 1.00 88.44 73 GLY A N 1
ATOM 567 C CA . GLY A 1 73 ? -6.789 -13.965 12.103 1.00 88.44 73 GLY A CA 1
ATOM 568 C C . GLY A 1 73 ? -8.049 -14.805 12.325 1.00 88.44 73 GLY A C 1
ATOM 569 O O . GLY A 1 73 ? -8.667 -14.705 13.381 1.00 88.44 73 GLY A O 1
ATOM 570 N N . VAL A 1 74 ? -8.396 -15.681 11.373 1.00 90.75 74 VAL A N 1
ATOM 571 C CA . VAL A 1 74 ? -9.528 -16.615 11.516 1.00 90.75 74 VAL A CA 1
ATOM 572 C C . VAL A 1 74 ? -9.309 -17.567 12.689 1.00 90.75 74 VAL A C 1
ATOM 574 O O . VAL A 1 74 ? -10.217 -17.729 13.494 1.00 90.75 74 VAL A O 1
ATOM 577 N N . ARG A 1 75 ? -8.110 -18.143 12.839 1.00 89.44 75 ARG A N 1
ATOM 578 C CA . ARG A 1 75 ? -7.793 -19.006 13.992 1.00 89.44 75 ARG A CA 1
ATOM 579 C C . ARG A 1 75 ? -7.955 -18.262 15.314 1.00 89.44 75 ARG A C 1
ATOM 581 O O . ARG A 1 75 ? -8.639 -18.742 16.206 1.00 89.44 75 ARG A O 1
ATOM 588 N N . ALA A 1 76 ? -7.427 -17.041 15.409 1.00 86.56 76 ALA A N 1
ATOM 589 C CA . ALA A 1 76 ? -7.586 -16.222 16.608 1.00 86.56 76 ALA A CA 1
ATOM 590 C C . ALA A 1 76 ? -9.066 -15.953 16.951 1.00 86.56 76 ALA A C 1
ATOM 592 O O . ALA A 1 76 ? -9.426 -15.977 18.122 1.00 86.56 76 ALA A O 1
ATOM 593 N N . LEU A 1 77 ? -9.919 -15.738 15.943 1.00 84.06 77 LEU A N 1
ATOM 594 C CA . LEU A 1 77 ? -11.372 -15.589 16.098 1.00 84.06 77 LEU A CA 1
ATOM 595 C C . LEU A 1 77 ? -12.052 -16.869 16.604 1.00 84.06 77 LEU A C 1
ATOM 597 O O . LEU A 1 77 ? -12.929 -16.799 17.462 1.00 84.06 77 LEU A O 1
ATOM 601 N N . THR A 1 78 ? -11.682 -18.027 16.053 1.00 84.56 78 THR A N 1
ATOM 602 C CA . THR A 1 78 ? -12.331 -19.312 16.351 1.00 84.56 78 THR A CA 1
ATOM 603 C C . THR A 1 78 ? -11.841 -19.956 17.643 1.00 84.56 78 THR A C 1
ATOM 605 O O . THR A 1 78 ? -12.608 -20.662 18.288 1.00 84.56 78 THR A O 1
ATOM 608 N N . ASP A 1 79 ? -10.608 -19.672 18.068 1.00 81.44 79 ASP A N 1
ATOM 609 C CA . ASP A 1 79 ? -9.990 -20.231 19.280 1.00 81.44 79 ASP A CA 1
ATOM 610 C C . ASP A 1 79 ? -10.497 -19.556 20.580 1.00 81.44 79 ASP A C 1
ATOM 612 O O . ASP A 1 79 ? -9.888 -19.680 21.642 1.00 81.44 79 ASP A O 1
ATOM 616 N N . GLY A 1 80 ? -11.605 -18.805 20.516 1.00 64.88 80 GLY A N 1
ATOM 617 C CA . GLY A 1 80 ? -12.256 -18.182 21.675 1.00 64.88 80 GLY A CA 1
ATOM 618 C C . GLY A 1 80 ? -11.527 -16.965 22.253 1.00 64.88 80 GLY A C 1
ATOM 619 O O . GLY A 1 80 ? -11.919 -16.460 23.306 1.00 64.88 80 GLY A O 1
ATOM 620 N N . ARG A 1 81 ? -10.486 -16.446 21.586 1.00 58.97 81 ARG A N 1
ATOM 621 C CA . ARG A 1 81 ? -9.928 -15.133 21.943 1.00 58.97 81 ARG A CA 1
ATOM 622 C C . ARG A 1 81 ? -10.961 -14.069 21.556 1.00 58.97 81 ARG A C 1
ATOM 624 O O . ARG A 1 81 ? -11.484 -14.129 20.443 1.00 58.97 81 ARG A O 1
ATOM 631 N N . PRO A 1 82 ? -11.253 -13.072 22.410 1.00 52.25 82 PRO A N 1
ATOM 632 C CA . PRO A 1 82 ? -12.167 -12.001 22.047 1.00 52.25 82 PRO A CA 1
ATOM 633 C C . PRO A 1 82 ? -11.530 -11.172 20.936 1.00 52.25 82 PRO A C 1
ATOM 635 O O . PRO A 1 82 ? -10.730 -10.268 21.173 1.00 52.25 82 PRO A O 1
ATOM 638 N N . VAL A 1 83 ? -11.876 -11.482 19.696 1.00 58.34 83 VAL A N 1
ATOM 639 C CA . VAL A 1 83 ? -11.607 -10.588 18.585 1.00 58.34 83 VAL A CA 1
ATOM 640 C C . VAL A 1 83 ? -12.731 -9.575 18.589 1.00 58.34 83 VAL A C 1
ATOM 642 O O . VAL A 1 83 ? -13.908 -9.921 18.495 1.00 58.34 83 VAL A O 1
ATOM 645 N N . ARG A 1 84 ? -12.364 -8.302 18.733 1.00 60.88 84 ARG A N 1
ATOM 646 C CA . ARG A 1 84 ? -13.284 -7.194 18.489 1.00 60.88 84 ARG A CA 1
ATOM 647 C C . ARG A 1 84 ? -13.771 -7.323 17.048 1.00 60.88 84 ARG A C 1
ATOM 649 O O . ARG A 1 84 ? -13.037 -7.012 16.114 1.00 60.88 84 ARG A O 1
ATOM 656 N N . ALA A 1 85 ? -14.972 -7.867 16.882 1.00 51.25 85 ALA A N 1
ATOM 657 C CA . ALA A 1 85 ? -15.546 -8.167 15.585 1.00 51.25 85 ALA A CA 1
ATOM 658 C C . ALA A 1 85 ? -15.762 -6.862 14.803 1.00 51.25 85 ALA A C 1
ATOM 660 O O . ALA A 1 85 ? -16.657 -6.074 15.104 1.00 51.25 85 ALA A O 1
ATOM 661 N N . ALA A 1 86 ? -14.921 -6.631 13.795 1.00 50.25 86 ALA A N 1
ATOM 662 C CA . ALA A 1 86 ? -15.132 -5.603 12.791 1.00 50.25 86 ALA A CA 1
ATOM 663 C C . ALA A 1 86 ? -16.144 -6.137 11.768 1.00 50.25 86 ALA A C 1
ATOM 665 O O . ALA A 1 86 ? -15.812 -6.949 10.906 1.00 50.25 86 ALA A O 1
ATOM 666 N N . GLY A 1 87 ? -17.400 -5.710 11.901 1.00 47.78 87 GLY A N 1
ATOM 667 C CA . GLY A 1 87 ? -18.447 -5.987 10.922 1.00 47.78 87 GLY A CA 1
ATOM 668 C C . GLY A 1 87 ? -18.160 -5.324 9.571 1.00 47.78 87 GLY A C 1
ATOM 669 O O . GLY A 1 87 ? -17.664 -4.199 9.540 1.00 47.78 87 GLY A O 1
ATOM 670 N N . ALA A 1 88 ? -18.486 -6.066 8.507 1.00 46.75 88 ALA A N 1
ATOM 671 C CA . ALA A 1 88 ? -18.718 -5.715 7.099 1.00 46.75 88 ALA A CA 1
ATOM 672 C C . ALA A 1 88 ? -17.973 -4.499 6.501 1.00 46.75 88 ALA A C 1
ATOM 674 O O . ALA A 1 88 ? -18.199 -3.351 6.892 1.00 46.75 88 ALA A O 1
ATOM 675 N N . LEU A 1 89 ? -17.153 -4.787 5.481 1.00 42.12 89 LEU A N 1
ATOM 676 C CA . LEU A 1 89 ? -16.456 -3.832 4.614 1.00 42.12 89 LEU A CA 1
ATOM 677 C C . LEU A 1 89 ? -17.453 -3.169 3.648 1.00 42.12 89 LEU A C 1
ATOM 679 O O . LEU A 1 89 ? -18.023 -3.879 2.820 1.00 42.12 89 LEU A O 1
ATOM 683 N N . PRO A 1 90 ? -17.643 -1.841 3.701 1.00 40.75 90 PRO A N 1
ATOM 684 C CA . PRO A 1 90 ? -18.100 -1.085 2.554 1.00 40.75 90 PRO A CA 1
ATOM 685 C C . PRO A 1 90 ? -16.850 -0.760 1.731 1.00 40.75 90 PRO A C 1
ATOM 687 O O . PRO A 1 90 ? -16.044 0.092 2.109 1.00 40.75 90 PRO A O 1
ATOM 690 N N . TRP A 1 91 ? -16.634 -1.520 0.667 1.00 55.59 91 TRP A N 1
ATOM 691 C CA . TRP A 1 91 ? -16.079 -0.913 -0.534 1.00 55.59 91 TRP A CA 1
ATOM 692 C C . TRP A 1 91 ? -17.235 -0.251 -1.282 1.00 55.59 91 TRP A C 1
ATOM 694 O O . TRP A 1 91 ? -18.354 -0.813 -1.233 1.00 55.59 91 TRP A O 1
#

Organism: Streptomyces halstedii (NCBI:txid1944)

Foldseek 3Di:
DDPVVVVVVVVVCVVVVQWDFPDAAPVRHTDIDGPPVSVVVVVVVCPVPDDPVRVVVVVVVVVVVVVVVVVVVVCCVVVPNDDPDRDDDDD

Sequence (91 aa):
TDESTAEDVLEALVDARLLEVSGSDRAGRLRYRMPPVIRLFASERAEDESDGAERRSTVDRALTAWLLRARAGVRALTDGRPVRAAGALPW

Secondary structure (DSSP, 8-state):
--HHHHHHHHHHHHHTTSSEEEEE-TTS-EEEE--HHHHHHHHHHHHHHS-HHHHHHHHHHHHHHHHHHHHHHHHHHHTT-----------